Protein AF-A0A0P9Q3L6-F1 (afdb_monomer)

Radius of gyration: 30.22 Å; Cα contacts (8 Å, |Δi|>4): 171; chains: 1; bounding box: 69×35×80 Å

Mean predicted aligned error: 14.34 Å

Nearest PDB structures (foldseek):
  7a0g-assembly1_JJJ  TM=3.717E-01  e=1.095E+00  Serratia marcescens
  6grj-assembly1_B  TM=2.226E-01  e=6.415E-01  Aeromonas hydrophila

Structure (mmCIF, N/CA/C/O backbone):
data_AF-A0A0P9Q3L6-F1
#
_entry.id   AF-A0A0P9Q3L6-F1
#
loop_
_atom_site.group_PDB
_atom_site.id
_atom_site.type_symbol
_atom_site.label_atom_id
_atom_site.label_alt_id
_atom_site.label_comp_id
_atom_site.label_asym_id
_atom_site.label_entity_id
_atom_site.label_seq_id
_atom_site.pdbx_PDB_ins_code
_atom_site.Cartn_x
_atom_site.Cartn_y
_atom_site.Cartn_z
_atom_site.occupancy
_atom_site.B_iso_or_equiv
_atom_site.auth_seq_id
_atom_site.auth_comp_id
_atom_site.auth_asym_id
_atom_site.auth_atom_id
_atom_site.pdbx_PDB_model_num
ATOM 1 N N . LYS A 1 1 ? 42.578 -20.971 -47.983 1.00 48.69 1 LYS A N 1
ATOM 2 C CA . LYS A 1 1 ? 42.426 -20.381 -49.349 1.00 48.69 1 LYS A CA 1
ATOM 3 C C . LYS A 1 1 ? 41.050 -19.735 -49.573 1.00 48.69 1 LYS A C 1
ATOM 5 O O . LYS A 1 1 ? 40.931 -18.960 -50.511 1.00 48.69 1 LYS A O 1
ATOM 10 N N . LEU A 1 2 ? 40.058 -19.985 -48.709 1.00 51.28 2 LEU A N 1
ATOM 11 C CA . LEU A 1 2 ? 38.707 -19.419 -48.808 1.00 51.28 2 LEU A CA 1
ATOM 12 C C . LEU A 1 2 ? 38.586 -18.033 -48.132 1.00 51.28 2 LEU A C 1
ATOM 14 O O . LEU A 1 2 ? 37.832 -17.182 -48.589 1.00 51.28 2 LEU A O 1
ATOM 18 N N . ASP A 1 3 ? 39.435 -17.750 -47.139 1.00 50.00 3 ASP A N 1
ATOM 19 C CA . ASP A 1 3 ? 39.446 -16.486 -46.379 1.00 50.00 3 ASP A CA 1
ATOM 20 C C . ASP A 1 3 ? 39.841 -15.267 -47.224 1.00 50.00 3 ASP A C 1
ATOM 22 O O . ASP A 1 3 ? 39.386 -14.151 -46.988 1.00 50.00 3 ASP A O 1
ATOM 26 N N . LYS A 1 4 ? 40.673 -15.466 -48.253 1.00 54.44 4 LYS A N 1
ATOM 27 C CA . LYS A 1 4 ? 41.104 -14.385 -49.157 1.00 54.44 4 LYS A CA 1
ATOM 28 C C . LYS A 1 4 ? 39.980 -13.922 -50.086 1.00 54.44 4 LYS A C 1
ATOM 30 O O . LYS A 1 4 ? 39.924 -12.749 -50.436 1.00 54.44 4 LYS A O 1
ATOM 35 N N . LEU A 1 5 ? 39.091 -14.840 -50.467 1.00 56.28 5 LEU A N 1
ATOM 36 C CA . LEU A 1 5 ? 37.950 -14.540 -51.331 1.00 56.28 5 LEU A CA 1
ATOM 37 C C . LEU A 1 5 ? 36.849 -13.816 -50.551 1.00 56.28 5 LEU A C 1
ATOM 39 O O . LEU A 1 5 ? 36.274 -12.857 -51.060 1.00 56.28 5 LEU A O 1
ATOM 43 N N . LEU A 1 6 ? 36.629 -14.205 -49.292 1.00 59.78 6 LEU A N 1
ATOM 44 C CA . LEU A 1 6 ? 35.623 -13.580 -48.437 1.00 59.78 6 LEU A CA 1
ATOM 45 C C . LEU A 1 6 ? 36.001 -12.140 -48.045 1.00 59.78 6 LEU A C 1
ATOM 47 O O . LEU A 1 6 ? 35.155 -11.251 -48.075 1.00 59.78 6 LEU A O 1
ATOM 51 N N . ASN A 1 7 ? 37.284 -11.881 -47.768 1.00 55.81 7 ASN A N 1
ATOM 52 C CA . ASN A 1 7 ? 37.767 -10.537 -47.424 1.00 55.81 7 ASN A CA 1
ATOM 53 C C . ASN A 1 7 ? 37.658 -9.534 -48.587 1.00 55.81 7 ASN A C 1
ATOM 55 O O . ASN A 1 7 ? 37.297 -8.381 -48.367 1.00 55.81 7 ASN A O 1
ATOM 59 N N . ASN A 1 8 ? 37.907 -9.966 -49.829 1.00 57.50 8 ASN A N 1
ATOM 60 C CA . ASN A 1 8 ? 37.780 -9.091 -51.001 1.00 57.50 8 ASN A CA 1
ATOM 61 C C . ASN A 1 8 ? 36.318 -8.790 -51.361 1.00 57.50 8 ASN A C 1
ATOM 63 O O . ASN A 1 8 ? 36.013 -7.684 -51.799 1.00 57.50 8 ASN A O 1
ATOM 67 N N . PHE A 1 9 ? 35.408 -9.745 -51.151 1.00 60.31 9 PHE A N 1
ATOM 68 C CA . PHE A 1 9 ? 33.987 -9.551 -51.444 1.00 60.31 9 PHE A CA 1
ATOM 69 C C . PHE A 1 9 ? 33.309 -8.618 -50.425 1.00 60.31 9 PHE A C 1
ATOM 71 O O . 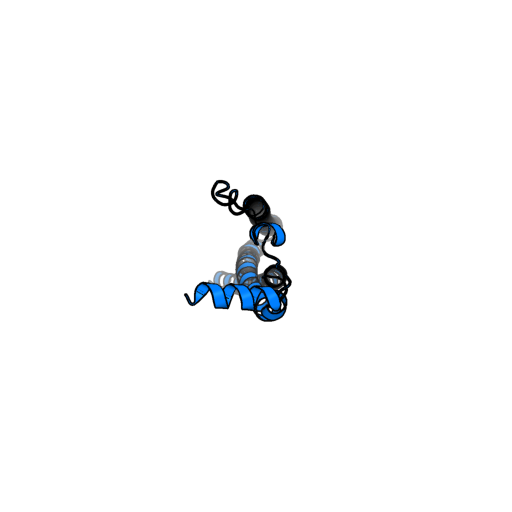PHE A 1 9 ? 32.553 -7.723 -50.798 1.00 60.31 9 PHE A O 1
ATOM 78 N N . LEU A 1 10 ? 33.647 -8.755 -49.138 1.00 57.94 10 LEU A N 1
ATOM 79 C CA . LEU A 1 10 ? 33.117 -7.900 -48.068 1.00 57.94 10 LEU A CA 1
ATOM 80 C C . LEU A 1 10 ? 33.676 -6.463 -48.115 1.00 57.94 10 LEU A C 1
ATOM 82 O O . LEU A 1 10 ? 32.977 -5.515 -47.753 1.00 57.94 10 LEU A O 1
ATOM 86 N N . SER A 1 11 ? 34.898 -6.295 -48.632 1.00 55.62 11 SER A N 1
ATOM 87 C CA . SER A 1 11 ? 35.556 -4.997 -48.840 1.00 55.62 11 SER A CA 1
ATOM 88 C C . SER A 1 11 ? 34.969 -4.164 -49.989 1.00 55.62 11 SER A C 1
ATOM 90 O O . SER A 1 11 ? 35.237 -2.965 -50.043 1.00 55.62 11 SER A O 1
ATOM 92 N N . TYR A 1 12 ? 34.238 -4.768 -50.932 1.00 51.09 12 TYR A N 1
ATOM 93 C CA . TYR A 1 12 ? 33.709 -4.056 -52.104 1.00 51.09 12 TYR A CA 1
ATOM 94 C C . TYR A 1 12 ? 32.252 -3.601 -51.910 1.00 51.09 12 TYR A C 1
ATOM 96 O O . TYR A 1 12 ? 31.852 -2.577 -52.455 1.00 51.09 12 TYR A O 1
ATOM 104 N N . GLY A 1 13 ? 31.467 -4.322 -51.097 1.00 51.53 13 GLY A N 1
ATOM 105 C CA . GLY A 1 13 ? 30.076 -3.961 -50.774 1.00 51.53 13 GLY A CA 1
ATOM 106 C C . GLY A 1 13 ? 29.923 -3.031 -49.566 1.00 51.53 13 GLY A C 1
ATOM 107 O O . GLY A 1 13 ? 28.957 -2.279 -49.474 1.00 51.53 13 GLY A O 1
ATOM 108 N N . SER A 1 14 ? 30.893 -3.043 -48.653 1.00 54.22 14 SER A N 1
ATOM 109 C CA . SER A 1 14 ? 31.005 -2.070 -47.570 1.00 54.22 14 SER A CA 1
ATOM 110 C C . SER A 1 14 ? 32.292 -1.295 -47.806 1.00 54.22 14 SER A C 1
ATOM 112 O O . SER A 1 14 ? 33.341 -1.909 -47.952 1.00 54.22 14 SER A O 1
ATOM 114 N N . GLY A 1 15 ? 32.244 0.034 -47.890 1.00 50.62 15 GLY A N 1
ATOM 115 C CA . GLY A 1 15 ? 33.410 0.890 -48.157 1.00 50.62 15 GLY A CA 1
ATOM 116 C C . GLY A 1 15 ? 34.502 0.872 -47.073 1.00 50.62 15 GLY A C 1
ATOM 117 O O . GLY A 1 15 ? 35.195 1.868 -46.886 1.00 50.62 15 GLY A O 1
ATOM 118 N N . LEU A 1 16 ? 34.663 -0.227 -46.333 1.00 53.41 16 LEU A N 1
ATOM 119 C CA . LEU A 1 16 ? 35.744 -0.455 -45.393 1.00 53.41 16 LEU A CA 1
ATOM 120 C C . LEU A 1 16 ? 36.998 -0.877 -46.152 1.00 53.41 16 LEU A C 1
ATOM 122 O O . LEU A 1 16 ? 37.379 -2.045 -46.227 1.00 53.41 16 LEU A O 1
ATOM 126 N N . ARG A 1 17 ? 37.663 0.136 -46.703 1.00 48.47 17 ARG A N 1
ATOM 127 C CA . ARG A 1 17 ? 39.050 0.034 -47.129 1.00 48.47 17 ARG A CA 1
ATOM 128 C C . ARG A 1 17 ? 39.887 -0.329 -45.901 1.00 48.47 17 ARG A C 1
ATOM 130 O O . ARG A 1 17 ? 39.855 0.360 -44.885 1.00 48.47 17 ARG A O 1
ATOM 137 N N . ASN A 1 18 ? 40.572 -1.459 -46.008 1.00 53.97 18 ASN A N 1
ATOM 138 C CA . ASN A 1 18 ? 41.451 -2.042 -45.008 1.00 53.97 18 ASN A CA 1
ATOM 139 C C . ASN A 1 18 ? 42.623 -1.104 -44.668 1.00 53.97 18 ASN A C 1
ATOM 141 O O . ASN A 1 18 ? 43.707 -1.252 -45.217 1.00 53.97 18 ASN A O 1
ATOM 145 N N . GLU A 1 19 ? 42.394 -0.151 -43.770 1.00 49.31 19 GLU A N 1
ATOM 146 C CA . GLU A 1 19 ? 43.421 0.487 -42.948 1.00 49.31 19 GLU A CA 1
ATOM 147 C C . GLU A 1 19 ? 42.769 1.070 -41.688 1.00 49.31 19 GLU A C 1
ATOM 149 O O . GLU A 1 19 ? 41.974 2.003 -41.746 1.00 49.31 19 GLU A O 1
ATOM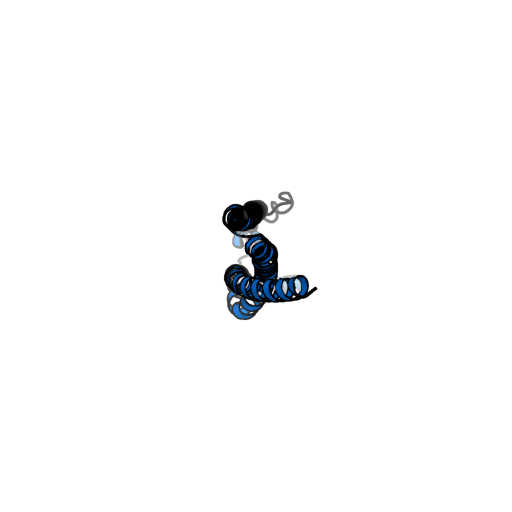 154 N N . GLY A 1 20 ? 43.113 0.508 -40.527 1.00 46.69 20 GLY A N 1
ATOM 155 C CA . GLY A 1 20 ? 42.731 1.058 -39.227 1.00 46.69 20 GLY A CA 1
ATOM 156 C C . GLY A 1 20 ? 41.464 0.449 -38.636 1.00 46.69 20 GLY A C 1
ATOM 157 O O . GLY A 1 20 ? 40.417 1.077 -38.618 1.00 46.69 20 GLY A O 1
ATOM 158 N N . SER A 1 21 ? 41.594 -0.771 -38.103 1.00 48.66 21 SER A N 1
ATOM 159 C CA . SER A 1 21 ? 40.722 -1.419 -37.107 1.00 48.66 21 SER A CA 1
ATOM 160 C C . SER A 1 21 ? 39.262 -0.932 -37.054 1.00 48.66 21 SER A C 1
ATOM 162 O O . SER A 1 21 ? 38.974 0.113 -36.476 1.00 48.66 21 SER A O 1
ATOM 164 N N . ILE A 1 22 ? 38.325 -1.773 -37.495 1.00 52.50 22 ILE A N 1
ATOM 165 C CA . ILE A 1 22 ? 36.857 -1.637 -37.334 1.00 52.50 22 ILE A CA 1
ATOM 166 C C . ILE A 1 22 ? 36.442 -1.150 -35.919 1.00 52.50 22 ILE A C 1
ATOM 168 O O . ILE A 1 22 ? 35.466 -0.422 -35.753 1.00 52.50 22 ILE A O 1
ATOM 172 N N . LYS A 1 23 ? 37.252 -1.464 -34.899 1.00 49.31 23 LYS A N 1
ATOM 173 C CA . LYS A 1 23 ? 37.168 -0.977 -33.510 1.00 49.31 23 LYS A CA 1
ATOM 174 C C . LYS A 1 23 ? 37.155 0.556 -33.355 1.00 49.31 23 LYS A C 1
ATOM 176 O O . LYS A 1 23 ? 36.496 1.062 -32.455 1.00 49.31 23 LYS A O 1
ATOM 181 N N . ARG A 1 24 ? 37.850 1.303 -34.221 1.00 50.56 24 ARG A N 1
ATOM 182 C CA . ARG A 1 24 ? 37.935 2.777 -34.188 1.00 50.56 24 ARG A CA 1
ATOM 183 C C . ARG A 1 24 ? 36.703 3.447 -34.792 1.00 50.56 24 ARG A C 1
ATOM 185 O O . ARG A 1 24 ? 36.249 4.448 -34.255 1.00 50.56 24 ARG A O 1
ATOM 192 N N . MET A 1 25 ? 36.144 2.871 -35.858 1.00 45.75 25 MET A N 1
ATOM 193 C CA . MET A 1 25 ? 34.923 3.377 -36.504 1.00 45.75 25 MET A CA 1
ATOM 194 C C . MET A 1 25 ? 33.672 3.164 -35.647 1.00 45.75 25 MET A C 1
ATOM 196 O O . MET A 1 25 ? 32.763 3.982 -35.686 1.00 45.75 25 MET A O 1
ATOM 200 N N . LEU A 1 26 ? 33.649 2.108 -34.830 1.00 52.94 26 LEU A N 1
ATOM 201 C CA . LEU A 1 26 ? 32.579 1.865 -33.857 1.00 52.94 26 LEU A CA 1
ATOM 202 C C . LEU A 1 26 ? 32.814 2.567 -32.507 1.00 52.94 26 LEU A C 1
ATOM 204 O O . LEU A 1 26 ? 32.018 2.391 -31.593 1.00 52.94 26 LEU A O 1
ATOM 208 N N . GLY A 1 27 ? 33.904 3.332 -32.343 1.00 49.09 27 GLY A N 1
ATOM 209 C CA . GLY A 1 27 ? 34.259 3.970 -31.066 1.00 49.09 27 GLY A CA 1
ATOM 210 C C . GLY A 1 27 ? 34.571 2.986 -29.927 1.00 49.09 27 GLY A C 1
ATOM 211 O O . GLY A 1 27 ? 34.724 3.388 -28.777 1.00 49.09 27 GLY A O 1
ATOM 212 N N . LEU A 1 28 ? 34.692 1.691 -30.226 1.00 50.34 28 LEU A N 1
ATOM 213 C CA . LEU A 1 28 ? 34.871 0.629 -29.244 1.00 50.34 28 LEU A CA 1
ATOM 214 C C . LEU A 1 28 ? 36.355 0.300 -29.092 1.00 50.34 28 LEU A C 1
ATOM 216 O O . LEU A 1 28 ? 36.897 -0.628 -29.698 1.00 50.34 28 LEU A O 1
ATOM 220 N N . SER A 1 29 ? 37.013 1.058 -28.217 1.00 47.38 29 SER A N 1
ATOM 221 C CA . SER A 1 29 ? 38.324 0.700 -27.677 1.00 47.38 29 SER A CA 1
ATOM 222 C C . SER A 1 29 ? 38.205 -0.572 -26.828 1.00 47.38 29 SER A C 1
ATOM 224 O O . SER A 1 29 ? 37.919 -0.526 -25.637 1.00 47.38 29 SER A O 1
ATOM 226 N N . THR A 1 30 ? 38.436 -1.742 -27.427 1.00 53.97 30 THR A N 1
ATOM 227 C CA . THR A 1 30 ? 38.349 -3.050 -26.740 1.00 53.97 30 THR A CA 1
ATOM 228 C C . THR A 1 30 ? 39.460 -3.290 -25.703 1.00 53.97 30 THR A C 1
ATOM 230 O O . THR A 1 30 ? 39.568 -4.396 -25.191 1.00 53.97 30 THR A O 1
ATOM 233 N N . ASN A 1 31 ? 40.306 -2.301 -25.397 1.00 47.81 31 ASN A N 1
ATOM 234 C CA . ASN A 1 31 ? 41.402 -2.459 -24.432 1.00 47.81 31 ASN A CA 1
ATOM 235 C C . ASN A 1 31 ? 41.109 -1.852 -23.051 1.00 47.81 31 ASN A C 1
ATOM 237 O O . ASN A 1 31 ? 41.836 -2.132 -22.109 1.00 47.81 31 ASN A O 1
ATOM 241 N N . SER A 1 32 ? 40.030 -1.075 -22.896 1.00 50.09 32 SER A N 1
ATOM 242 C CA . SER A 1 32 ? 39.695 -0.435 -21.609 1.00 50.09 32 SER A CA 1
ATOM 243 C C . SER A 1 32 ? 38.444 -0.997 -20.923 1.00 50.09 32 SER A C 1
ATOM 245 O O . SER A 1 32 ? 38.098 -0.543 -19.836 1.00 50.09 32 SER A O 1
ATOM 247 N N . TYR A 1 33 ? 37.763 -1.983 -21.514 1.00 45.56 33 TYR A N 1
ATOM 248 C CA . TYR A 1 33 ? 36.567 -2.594 -20.910 1.00 45.56 33 TYR A CA 1
ATOM 249 C C . TYR A 1 33 ? 36.880 -3.776 -19.976 1.00 45.56 33 TYR A C 1
ATOM 251 O O . TYR A 1 33 ? 35.984 -4.269 -19.307 1.00 45.56 33 TYR A O 1
ATOM 259 N N . MET A 1 34 ? 38.142 -4.218 -19.899 1.00 50.34 34 MET A N 1
ATOM 260 C CA . MET A 1 34 ? 38.570 -5.354 -19.060 1.00 50.34 34 MET A CA 1
ATOM 261 C C . MET A 1 34 ? 39.251 -4.929 -17.744 1.00 50.34 34 MET A C 1
ATOM 263 O O . MET A 1 34 ? 39.685 -5.786 -16.982 1.00 50.34 34 MET A O 1
ATOM 267 N N . HIS A 1 35 ? 39.377 -3.624 -17.470 1.00 49.06 35 HIS A N 1
ATOM 268 C CA . HIS A 1 35 ? 39.904 -3.092 -16.196 1.00 49.06 35 HIS A CA 1
ATOM 269 C C . HIS A 1 35 ? 38.932 -2.160 -15.461 1.00 49.06 35 HIS A C 1
ATOM 271 O O . HIS A 1 35 ? 39.136 -1.870 -14.288 1.00 49.06 35 HIS A O 1
ATOM 277 N N . ALA A 1 36 ? 37.847 -1.740 -16.111 1.00 52.78 36 ALA A N 1
ATOM 278 C CA . ALA A 1 36 ? 36.715 -1.114 -15.447 1.00 52.78 36 ALA A CA 1
ATOM 279 C C . ALA A 1 36 ? 35.644 -2.191 -15.239 1.00 52.78 36 ALA A C 1
ATOM 281 O O . ALA A 1 36 ? 34.766 -2.377 -16.076 1.00 52.78 36 ALA A O 1
ATOM 282 N N . GLY A 1 37 ? 35.745 -2.931 -14.132 1.00 48.84 37 GLY A N 1
ATOM 283 C CA . GLY A 1 37 ? 34.738 -3.914 -13.703 1.00 48.84 37 GLY A CA 1
ATOM 284 C C . GLY A 1 37 ? 33.368 -3.309 -13.369 1.00 48.84 37 GLY A C 1
ATOM 285 O O . GLY A 1 37 ? 32.466 -4.028 -12.953 1.00 48.84 37 GLY A O 1
ATOM 286 N N . GLU A 1 38 ? 33.187 -2.006 -13.570 1.00 52.59 38 GLU A N 1
ATOM 287 C CA . GLU A 1 38 ? 31.931 -1.299 -13.386 1.00 52.59 38 GLU A CA 1
ATOM 288 C C . GLU A 1 38 ? 31.694 -0.386 -14.587 1.00 52.59 38 GLU A C 1
ATOM 290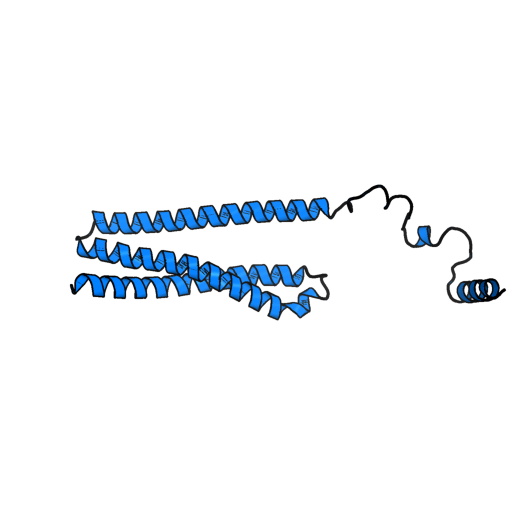 O O . GLU A 1 38 ? 32.519 0.462 -14.924 1.00 52.59 38 GLU A O 1
ATOM 295 N N . ILE A 1 39 ? 30.546 -0.567 -15.242 1.00 53.31 39 ILE A N 1
ATOM 296 C CA . ILE A 1 39 ? 30.050 0.330 -16.285 1.00 53.31 39 ILE A CA 1
ATOM 297 C C . ILE A 1 39 ? 29.918 1.728 -15.651 1.00 53.31 39 ILE A C 1
ATOM 299 O O . ILE A 1 39 ? 29.060 1.886 -14.770 1.00 53.31 39 ILE A O 1
ATOM 303 N N . PRO A 1 40 ? 30.715 2.739 -16.060 1.00 48.38 40 PRO A N 1
ATOM 304 C CA . PRO A 1 40 ? 30.591 4.090 -15.525 1.00 48.38 40 PRO A CA 1
ATOM 305 C C . PRO A 1 40 ? 29.201 4.608 -15.910 1.00 48.38 40 PRO A C 1
ATOM 307 O O . PRO A 1 40 ? 28.893 4.793 -17.087 1.00 48.38 40 PRO A O 1
ATOM 310 N N . GLY A 1 41 ? 28.315 4.712 -14.919 1.00 57.59 41 GLY A N 1
ATOM 311 C CA . GLY A 1 41 ? 26.901 5.056 -15.089 1.00 57.59 41 GLY A CA 1
ATOM 312 C C . GLY A 1 41 ? 25.899 4.040 -14.524 1.00 57.59 41 GLY A C 1
ATOM 313 O O . GLY A 1 41 ? 24.783 4.436 -14.185 1.00 57.59 41 GLY A O 1
ATOM 314 N N . TYR A 1 42 ? 26.260 2.759 -14.354 1.00 53.41 42 TYR A N 1
ATOM 315 C CA . TYR A 1 42 ? 25.386 1.792 -13.664 1.00 53.41 42 TYR A CA 1
ATOM 316 C C . TYR A 1 42 ? 25.446 1.985 -12.143 1.00 53.41 42 TYR A C 1
ATOM 318 O O . TYR A 1 42 ? 24.405 2.015 -11.488 1.00 53.41 42 TYR A O 1
ATOM 326 N N . ALA A 1 43 ? 26.639 2.238 -11.594 1.00 61.25 43 ALA A N 1
ATOM 327 C CA . ALA A 1 43 ? 26.822 2.575 -10.180 1.00 61.25 43 ALA A CA 1
ATOM 328 C C . ALA A 1 43 ? 26.069 3.865 -9.782 1.00 61.25 43 ALA A C 1
ATOM 330 O O . ALA A 1 43 ? 25.387 3.903 -8.754 1.00 61.25 43 ALA A O 1
ATOM 331 N N . ASP A 1 44 ? 26.091 4.896 -10.633 1.00 65.75 44 ASP A N 1
ATOM 332 C CA . ASP A 1 44 ? 25.345 6.143 -10.410 1.00 65.75 44 ASP A CA 1
ATOM 333 C C . ASP A 1 44 ? 23.822 5.943 -10.465 1.00 65.75 44 ASP A C 1
ATOM 335 O O . ASP A 1 44 ? 23.082 6.499 -9.652 1.00 65.75 44 ASP A O 1
ATOM 339 N N . LYS A 1 45 ? 23.322 5.093 -11.373 1.00 69.88 45 LYS A N 1
ATOM 340 C CA . LYS A 1 45 ? 21.883 4.784 -11.445 1.00 69.88 45 LYS A CA 1
ATOM 341 C C . LYS A 1 45 ? 21.404 3.940 -10.273 1.00 69.88 45 LYS A C 1
ATOM 343 O O . LYS A 1 45 ? 20.360 4.246 -9.697 1.00 69.88 45 LYS A O 1
ATOM 348 N N . VAL A 1 46 ? 22.163 2.921 -9.884 1.00 75.69 46 VAL A N 1
ATOM 349 C CA . VAL A 1 46 ? 21.819 2.070 -8.737 1.00 75.69 46 VAL A CA 1
ATOM 350 C C . VAL A 1 46 ? 21.860 2.873 -7.438 1.00 75.69 46 VAL A C 1
ATOM 352 O O . VAL A 1 46 ? 20.940 2.763 -6.627 1.00 75.69 46 VAL A O 1
ATOM 355 N N . SER A 1 47 ? 22.859 3.741 -7.254 1.00 79.75 47 SER A N 1
ATOM 356 C CA . SER A 1 47 ? 22.928 4.613 -6.076 1.00 79.75 47 SER A CA 1
ATOM 357 C C . SER A 1 47 ? 21.779 5.630 -6.032 1.00 79.75 47 SER A C 1
ATOM 359 O O . SER A 1 47 ? 21.196 5.848 -4.965 1.00 79.75 47 SER A O 1
ATOM 361 N N . GLY A 1 48 ? 21.375 6.185 -7.181 1.00 82.12 48 GLY A N 1
ATOM 362 C CA . GLY A 1 48 ? 20.200 7.049 -7.303 1.00 82.12 48 GLY A CA 1
ATOM 363 C C . GLY A 1 48 ? 18.898 6.348 -6.903 1.00 82.12 48 GLY A C 1
ATOM 364 O O . GLY A 1 48 ? 18.145 6.867 -6.074 1.00 82.12 48 GLY A O 1
ATOM 365 N N . VAL A 1 49 ? 18.660 5.136 -7.417 1.00 83.50 49 VAL A N 1
ATOM 366 C CA . VAL A 1 49 ? 17.483 4.318 -7.067 1.00 83.50 49 VAL A CA 1
ATOM 367 C C . VAL A 1 49 ? 17.505 3.923 -5.591 1.00 83.50 49 VAL A C 1
ATOM 369 O O . VAL A 1 49 ? 16.487 4.041 -4.912 1.00 83.50 49 VAL A O 1
ATOM 372 N N . ALA A 1 50 ? 18.662 3.530 -5.055 1.00 86.06 50 ALA A N 1
ATOM 373 C CA . ALA A 1 50 ? 18.807 3.195 -3.641 1.00 86.06 50 ALA A CA 1
ATOM 374 C C . ALA A 1 50 ? 18.493 4.397 -2.734 1.00 86.06 50 ALA A C 1
ATOM 376 O O . ALA A 1 50 ? 17.823 4.256 -1.707 1.00 86.06 50 ALA A O 1
ATOM 377 N N . LYS A 1 51 ? 18.926 5.601 -3.125 1.00 88.75 51 LYS A N 1
ATOM 378 C CA . LYS A 1 51 ? 18.626 6.836 -2.394 1.00 88.75 51 LYS A CA 1
ATOM 379 C C . LYS A 1 51 ? 17.136 7.167 -2.452 1.00 88.75 51 LYS A C 1
ATOM 381 O O . LYS A 1 51 ? 16.554 7.459 -1.409 1.00 88.75 51 LYS A O 1
ATOM 386 N N . ALA A 1 52 ? 16.512 7.068 -3.626 1.00 87.12 52 ALA A N 1
ATOM 387 C CA . ALA A 1 52 ? 15.072 7.267 -3.787 1.00 87.12 52 ALA A CA 1
ATOM 388 C C . ALA A 1 52 ? 14.265 6.265 -2.943 1.00 87.12 52 ALA A C 1
ATOM 390 O O . ALA A 1 52 ? 13.399 6.667 -2.169 1.00 87.12 52 ALA A O 1
ATOM 391 N N . ALA A 1 53 ? 14.616 4.978 -2.994 1.00 87.69 53 ALA A N 1
ATOM 392 C CA . ALA A 1 53 ? 13.986 3.933 -2.192 1.00 87.69 53 ALA A CA 1
ATOM 393 C C . ALA A 1 53 ? 14.122 4.199 -0.684 1.00 87.69 53 ALA A C 1
ATOM 395 O O . ALA A 1 53 ? 13.167 4.011 0.070 1.00 87.69 53 ALA A O 1
ATOM 396 N N . LYS A 1 54 ? 15.281 4.695 -0.232 1.00 92.12 54 LYS A N 1
ATOM 397 C CA . LYS A 1 54 ? 15.492 5.075 1.172 1.00 92.12 54 LYS A CA 1
ATOM 398 C C . LYS A 1 54 ? 14.566 6.215 1.601 1.00 92.12 54 LYS A C 1
ATOM 400 O O . LYS A 1 54 ? 14.015 6.154 2.699 1.00 92.12 54 LYS A O 1
ATOM 405 N N . TRP A 1 55 ? 14.372 7.224 0.751 1.00 92.75 55 TRP A N 1
ATOM 406 C CA . TRP A 1 55 ? 13.440 8.323 1.017 1.00 92.75 55 TRP A CA 1
ATOM 407 C C . TRP A 1 55 ? 11.985 7.861 1.030 1.00 92.75 55 TRP A C 1
ATOM 409 O O . TRP A 1 55 ? 11.272 8.198 1.969 1.00 92.75 55 TRP A O 1
ATOM 419 N N . ILE A 1 56 ? 11.571 7.034 0.068 1.00 90.12 56 ILE A N 1
ATOM 420 C CA . ILE A 1 56 ? 10.215 6.464 0.018 1.00 90.12 56 ILE A CA 1
ATOM 421 C C . ILE A 1 56 ? 9.941 5.624 1.266 1.00 90.12 56 ILE A C 1
ATOM 423 O O . ILE A 1 56 ? 8.924 5.819 1.924 1.00 90.12 56 ILE A O 1
ATOM 427 N N . LYS A 1 57 ? 10.874 4.745 1.656 1.00 90.12 57 LYS A N 1
ATOM 428 C CA . LYS A 1 57 ? 10.742 3.925 2.870 1.00 90.12 57 LYS A CA 1
ATOM 429 C C . LYS A 1 57 ? 10.585 4.790 4.119 1.00 90.12 57 LYS A C 1
ATOM 431 O O . LYS A 1 57 ? 9.774 4.485 4.990 1.00 90.12 57 LYS A O 1
ATOM 436 N N . ARG A 1 58 ? 11.353 5.878 4.204 1.00 94.25 58 ARG A N 1
ATOM 437 C CA . ARG A 1 58 ? 11.258 6.829 5.314 1.00 94.25 58 ARG A CA 1
ATOM 438 C C . ARG A 1 58 ? 9.924 7.574 5.302 1.00 94.25 58 ARG A C 1
ATOM 440 O O . ARG A 1 58 ? 9.318 7.710 6.355 1.00 94.25 58 ARG A O 1
ATOM 447 N N . GLY A 1 59 ? 9.462 8.002 4.129 1.00 91.62 59 GLY A N 1
ATOM 448 C CA . GLY A 1 59 ? 8.165 8.651 3.947 1.00 91.62 59 GLY A CA 1
ATOM 449 C C . GLY A 1 59 ? 7.002 7.745 4.348 1.00 91.62 59 GLY A C 1
ATOM 450 O O . GLY A 1 59 ? 6.146 8.175 5.109 1.00 91.62 59 GLY A O 1
ATOM 451 N N . ALA A 1 60 ? 7.021 6.475 3.935 1.00 88.75 60 ALA A N 1
ATOM 452 C CA . ALA A 1 60 ? 6.006 5.491 4.310 1.00 88.75 60 ALA A CA 1
ATOM 453 C C . ALA A 1 60 ? 5.948 5.257 5.827 1.00 88.75 60 ALA A C 1
ATOM 455 O O . ALA A 1 60 ? 4.861 5.234 6.399 1.00 88.75 60 ALA A O 1
ATOM 456 N N . TYR A 1 61 ? 7.106 5.133 6.487 1.00 91.56 61 TYR A N 1
ATOM 457 C CA . TYR A 1 61 ? 7.181 4.985 7.945 1.00 91.56 61 TYR A CA 1
ATOM 458 C C . TYR A 1 61 ? 6.669 6.226 8.690 1.00 91.56 61 TYR A C 1
ATOM 460 O O . TYR A 1 61 ? 5.952 6.110 9.677 1.00 91.56 61 TYR A O 1
ATOM 468 N N . ILE A 1 62 ? 7.019 7.425 8.215 1.00 95.38 62 ILE A N 1
ATOM 469 C CA . ILE A 1 62 ? 6.539 8.678 8.814 1.00 95.38 62 ILE A CA 1
ATOM 470 C C . ILE A 1 62 ? 5.029 8.825 8.607 1.00 95.38 62 ILE A C 1
ATOM 472 O O . ILE A 1 62 ? 4.331 9.185 9.549 1.00 95.38 62 ILE A O 1
ATOM 476 N N . GLY A 1 63 ? 4.527 8.521 7.408 1.00 92.12 63 GLY A N 1
ATOM 477 C CA . GLY A 1 63 ? 3.099 8.581 7.098 1.00 92.12 63 GLY A CA 1
ATOM 478 C C . GLY A 1 63 ? 2.284 7.643 7.982 1.00 92.12 63 GLY A C 1
ATOM 479 O O . GLY A 1 63 ? 1.358 8.090 8.646 1.00 92.12 63 GLY A O 1
ATOM 480 N N . THR A 1 64 ? 2.697 6.377 8.096 1.00 90.50 64 THR A N 1
ATOM 481 C CA . THR A 1 64 ? 2.029 5.420 8.998 1.00 90.50 64 THR A CA 1
ATOM 482 C C . THR A 1 64 ? 2.109 5.840 10.461 1.00 90.50 64 THR A C 1
ATOM 484 O O . THR A 1 64 ? 1.110 5.751 11.167 1.00 90.50 64 THR A O 1
ATOM 487 N N . ALA A 1 65 ? 3.254 6.341 10.934 1.00 94.06 65 ALA A N 1
ATOM 488 C CA . ALA A 1 65 ? 3.366 6.837 12.306 1.00 94.06 65 ALA A CA 1
ATOM 489 C C . ALA A 1 65 ? 2.429 8.028 12.571 1.00 94.06 65 ALA A C 1
ATOM 491 O O . ALA A 1 65 ? 1.818 8.100 13.637 1.00 94.06 65 ALA A O 1
ATOM 492 N N . LEU A 1 66 ? 2.298 8.942 11.604 1.00 94.88 66 LEU A N 1
ATOM 493 C CA . LEU A 1 66 ? 1.382 10.075 11.692 1.00 94.88 66 LEU A CA 1
ATOM 494 C C . LEU A 1 66 ? -0.077 9.613 11.721 1.00 94.88 66 LEU A C 1
ATOM 496 O O . LEU A 1 66 ? -0.839 10.112 12.540 1.00 94.88 66 LEU A O 1
ATOM 500 N N . GLU A 1 67 ? -0.444 8.644 10.886 1.00 90.81 67 GLU A N 1
ATOM 501 C CA . GLU A 1 67 ? -1.813 8.126 10.785 1.00 90.81 67 GLU A CA 1
ATOM 502 C C . GLU A 1 67 ? -2.231 7.321 12.027 1.00 90.81 67 GLU A C 1
ATOM 504 O O . GLU A 1 67 ? -3.321 7.500 12.574 1.00 90.81 67 GLU A O 1
ATOM 509 N N . VAL A 1 68 ? -1.325 6.498 12.565 1.00 93.19 68 VAL A N 1
ATOM 510 C CA . VAL A 1 68 ? -1.521 5.837 13.867 1.00 93.19 68 VAL A CA 1
ATOM 511 C C . VAL A 1 68 ? -1.642 6.884 14.976 1.00 93.19 68 VAL A C 1
ATOM 513 O O . VAL A 1 68 ? -2.514 6.781 15.840 1.00 93.19 68 VAL A O 1
ATOM 516 N N . GLY A 1 69 ? -0.788 7.910 14.947 1.00 95.00 69 GLY A N 1
ATOM 517 C CA . GLY A 1 69 ? -0.809 9.007 15.908 1.00 95.00 69 GLY A CA 1
ATOM 518 C C . GLY A 1 69 ? -2.121 9.793 15.883 1.00 95.00 69 GLY A C 1
ATOM 519 O O . GLY A 1 69 ? -2.697 10.038 16.942 1.00 95.00 69 GLY A O 1
ATOM 520 N N . SER A 1 70 ? -2.627 10.150 14.699 1.00 94.81 70 SER A N 1
ATOM 521 C CA . SER A 1 70 ? -3.895 10.870 14.542 1.00 94.81 70 SER A CA 1
ATOM 522 C C . SER A 1 70 ? -5.081 10.038 15.013 1.00 94.81 70 SER A C 1
ATOM 524 O O . SER A 1 70 ? -5.931 10.557 15.732 1.00 94.81 70 SER A O 1
ATOM 526 N N . THR A 1 71 ? -5.095 8.745 14.685 1.00 92.44 71 THR A N 1
ATOM 527 C CA . THR A 1 71 ? -6.122 7.799 15.145 1.00 92.44 71 THR A CA 1
ATOM 528 C C . THR A 1 71 ? -6.106 7.684 16.669 1.00 92.44 71 THR A C 1
ATOM 530 O O . THR A 1 71 ? -7.137 7.807 17.319 1.00 92.44 71 THR A O 1
ATOM 533 N N . GLY A 1 72 ? -4.924 7.532 17.276 1.00 92.88 72 GLY A N 1
ATOM 534 C CA . GLY A 1 72 ? -4.789 7.485 18.733 1.00 92.88 72 GLY A CA 1
ATOM 535 C C . GLY A 1 72 ? -5.276 8.766 19.417 1.00 92.88 72 GLY A C 1
ATOM 536 O O . GLY A 1 72 ? -5.910 8.705 20.472 1.00 92.88 72 GLY A O 1
ATOM 537 N N . LEU A 1 73 ? -5.031 9.924 18.800 1.00 93.88 73 LEU A N 1
ATOM 538 C CA . LEU A 1 73 ? -5.514 11.210 19.296 1.00 93.88 73 LEU A CA 1
ATOM 539 C C . LEU A 1 73 ? -7.038 11.341 19.181 1.00 93.88 73 LEU A C 1
ATOM 541 O O . LEU A 1 73 ? -7.667 11.903 20.079 1.00 93.88 73 LEU A O 1
ATOM 545 N N . ALA A 1 74 ? -7.627 10.818 18.106 1.00 92.50 74 ALA A N 1
ATOM 546 C CA . ALA A 1 74 ? -9.067 10.813 17.889 1.00 92.50 74 ALA A CA 1
ATOM 547 C C . ALA A 1 74 ? -9.787 9.931 18.927 1.00 92.50 74 ALA A C 1
ATOM 549 O O . ALA A 1 74 ? -10.674 10.430 19.628 1.00 92.50 74 ALA A O 1
ATOM 550 N N . ILE A 1 75 ? -9.272 8.720 19.180 1.00 91.69 75 ILE A N 1
ATOM 551 C CA . ILE A 1 75 ? -9.759 7.831 20.246 1.00 91.69 75 ILE A CA 1
ATOM 552 C C . ILE A 1 75 ? -9.641 8.529 21.605 1.00 91.69 75 ILE A C 1
ATOM 554 O O . ILE A 1 75 ? -10.600 8.582 22.375 1.00 91.69 75 ILE A O 1
ATOM 558 N N . HIS A 1 76 ? -8.477 9.112 21.911 1.00 94.00 76 HIS A N 1
ATOM 559 C CA . HIS A 1 76 ? -8.251 9.804 23.181 1.00 94.00 76 HIS A CA 1
ATOM 560 C C . HIS A 1 76 ? -9.223 10.977 23.376 1.00 94.00 76 HIS A C 1
ATOM 562 O O . HIS A 1 76 ? -9.777 11.175 24.461 1.00 94.00 76 HIS A O 1
ATOM 568 N N . LYS A 1 77 ? -9.473 11.754 22.321 1.00 92.50 77 LYS A N 1
ATOM 569 C CA . LYS A 1 77 ? -10.433 12.857 22.349 1.00 92.50 77 LYS A CA 1
ATOM 570 C C . LYS A 1 77 ? -11.865 12.352 22.553 1.00 92.50 77 LYS A C 1
ATOM 572 O O . LYS A 1 77 ? -12.590 12.926 23.362 1.00 92.50 77 LYS A O 1
ATOM 577 N N . ALA A 1 78 ? -12.261 11.265 21.894 1.00 91.00 78 ALA A N 1
ATOM 578 C CA . ALA A 1 78 ? -13.569 10.644 22.092 1.00 91.00 78 ALA A CA 1
ATOM 579 C C . ALA A 1 78 ? -13.747 10.103 23.523 1.00 91.00 78 ALA A C 1
ATOM 581 O O . ALA A 1 78 ? -14.826 10.230 24.097 1.00 91.00 78 ALA A O 1
ATOM 582 N N . CYS A 1 79 ? -12.685 9.567 24.128 1.00 90.12 79 CYS A N 1
ATOM 583 C CA . CYS A 1 79 ? -12.711 9.044 25.494 1.00 90.12 79 CYS A CA 1
ATOM 584 C C . CYS A 1 79 ? -12.675 10.117 26.587 1.00 90.12 79 CYS A C 1
ATOM 586 O O . CYS A 1 79 ? -13.193 9.889 27.673 1.00 90.12 79 CYS A O 1
ATOM 588 N N . THR A 1 80 ? -12.081 11.280 26.318 1.00 92.19 80 THR A N 1
ATOM 589 C CA . THR A 1 80 ? -12.031 12.391 27.286 1.00 92.19 80 THR A CA 1
ATOM 590 C C . THR A 1 80 ? -13.250 13.308 27.208 1.00 92.19 80 THR A C 1
ATOM 592 O O . THR A 1 80 ? -13.648 13.869 28.224 1.00 92.19 80 THR A O 1
ATOM 595 N N . LEU A 1 81 ? -13.855 13.463 26.024 1.00 90.31 81 LEU A N 1
ATOM 596 C CA . LEU A 1 81 ? -15.034 14.315 25.817 1.00 90.31 81 LEU A CA 1
ATOM 597 C C . LEU A 1 81 ? -16.365 13.544 25.843 1.00 90.31 81 LEU A C 1
ATOM 599 O O . LEU A 1 81 ? -17.417 14.156 26.023 1.00 90.31 81 LEU A O 1
ATOM 603 N N . GLY A 1 82 ? -16.346 12.229 25.616 1.00 80.69 82 GLY A N 1
ATOM 604 C CA . GLY A 1 82 ? -17.537 11.388 25.483 1.00 80.69 82 GLY A CA 1
ATOM 605 C C . GLY A 1 82 ? -17.846 10.525 26.711 1.00 80.69 82 GLY A C 1
ATOM 606 O O . GLY A 1 82 ? -17.031 10.353 27.610 1.00 80.69 82 GLY A O 1
ATOM 607 N N . ARG A 1 83 ? -19.050 9.934 26.729 1.00 83.31 83 ARG A N 1
ATOM 608 C CA . ARG A 1 83 ? -19.417 8.836 27.650 1.00 83.31 83 ARG A CA 1
ATOM 609 C C . ARG A 1 83 ? -18.675 7.548 27.276 1.00 83.31 83 ARG A C 1
ATOM 611 O O . ARG A 1 83 ? -18.265 7.395 26.127 1.00 83.31 83 ARG A O 1
ATOM 618 N N . GLU A 1 84 ? -18.580 6.597 28.209 1.00 83.56 84 GLU A N 1
ATOM 619 C CA . GLU A 1 84 ? -17.870 5.317 28.010 1.00 83.56 84 GLU A CA 1
ATOM 620 C C . GLU A 1 84 ? -18.264 4.586 26.715 1.00 83.56 84 GLU A C 1
ATOM 622 O O . GLU A 1 84 ? -17.400 4.072 26.010 1.00 83.56 84 GLU A O 1
ATOM 627 N N . GLU A 1 85 ? -19.542 4.623 26.330 1.00 84.50 85 GLU A N 1
ATOM 628 C CA . GLU A 1 85 ? -20.012 4.012 25.078 1.00 84.50 85 GLU A CA 1
ATOM 629 C C . GLU A 1 85 ? -19.423 4.673 23.819 1.00 84.50 85 GLU A C 1
ATOM 631 O O . GLU A 1 85 ? -19.057 3.993 22.864 1.00 84.50 85 GLU A O 1
ATOM 636 N N . GLN A 1 86 ? -19.253 5.998 23.821 1.00 85.69 86 GLN A N 1
ATOM 637 C CA . GLN A 1 86 ? -18.638 6.730 22.704 1.00 85.69 86 GLN A CA 1
ATOM 638 C C . GLN A 1 86 ? -17.138 6.421 22.606 1.00 85.69 86 GLN A C 1
ATOM 640 O O . GLN A 1 86 ? -16.620 6.218 21.511 1.00 85.69 86 GLN A O 1
ATOM 645 N N . CYS A 1 87 ? -16.459 6.314 23.753 1.00 88.31 87 CYS A N 1
ATOM 646 C CA . CYS A 1 87 ? -15.061 5.885 23.833 1.00 88.31 87 CYS A CA 1
ATOM 647 C C . CYS A 1 87 ? -14.875 4.470 23.269 1.00 88.31 87 CYS A C 1
ATOM 649 O O . CYS A 1 87 ? -13.990 4.217 22.448 1.00 88.31 87 CYS A O 1
ATOM 651 N N . ARG A 1 88 ? -15.747 3.544 23.687 1.00 87.50 88 ARG A N 1
ATOM 652 C CA . ARG A 1 88 ? -15.716 2.154 23.239 1.00 87.50 88 ARG A CA 1
ATOM 653 C C . ARG A 1 88 ? -16.001 2.061 21.741 1.00 87.50 88 ARG A C 1
ATOM 655 O O . ARG A 1 88 ? -15.248 1.386 21.044 1.00 87.50 88 ARG A O 1
ATOM 662 N N . LYS A 1 89 ? -16.994 2.794 21.224 1.00 88.81 89 LYS A N 1
ATOM 663 C CA . LYS A 1 89 ? -17.277 2.858 19.782 1.00 88.81 89 LYS A CA 1
ATOM 664 C C . LYS A 1 89 ? -16.077 3.383 18.993 1.00 88.81 89 LYS A C 1
ATOM 666 O O . LYS A 1 89 ? -15.644 2.711 18.061 1.00 88.81 89 LYS A O 1
ATOM 671 N N . ALA A 1 90 ? -15.517 4.529 19.386 1.00 90.50 90 ALA A N 1
ATOM 672 C CA . ALA A 1 90 ? -14.380 5.143 18.699 1.00 90.50 90 ALA A CA 1
ATOM 673 C C . ALA A 1 90 ? -13.185 4.185 18.613 1.00 90.50 90 ALA A C 1
ATOM 675 O O . ALA A 1 90 ? -12.626 3.991 17.542 1.00 90.50 90 ALA A O 1
ATOM 676 N N . LYS A 1 91 ? -12.869 3.474 19.701 1.00 88.81 91 LYS A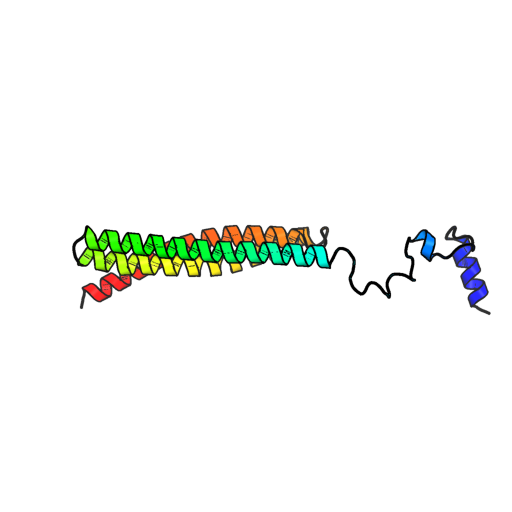 N 1
ATOM 677 C CA . LYS A 1 91 ? -11.767 2.503 19.728 1.00 88.81 91 LYS A CA 1
ATOM 678 C C . LYS A 1 91 ? -11.902 1.391 18.679 1.00 88.81 91 LYS A C 1
ATOM 680 O O . LYS A 1 91 ? -10.906 1.025 18.058 1.00 88.81 91 LYS A O 1
ATOM 685 N N . TYR A 1 92 ? -13.102 0.836 18.498 1.00 89.69 92 TYR A N 1
ATOM 686 C CA . TYR A 1 92 ? -13.327 -0.241 17.526 1.00 89.69 92 TYR A CA 1
ATOM 687 C C . TYR A 1 92 ? -13.473 0.274 16.102 1.00 89.69 92 TYR A C 1
ATOM 689 O O . TYR A 1 92 ? -12.952 -0.350 15.181 1.00 89.69 92 TYR A O 1
ATOM 697 N N . VAL A 1 93 ? -14.155 1.404 15.930 1.00 92.00 93 VAL A N 1
ATOM 698 C CA . VAL A 1 93 ? -14.366 2.016 14.621 1.00 92.00 93 VAL A CA 1
ATOM 699 C C . VAL A 1 93 ? -13.060 2.570 14.074 1.00 92.00 93 VAL A C 1
ATOM 701 O O . VAL A 1 93 ? -12.598 2.086 13.052 1.00 92.00 93 VAL A O 1
ATOM 704 N N . GLU A 1 94 ? -12.407 3.493 1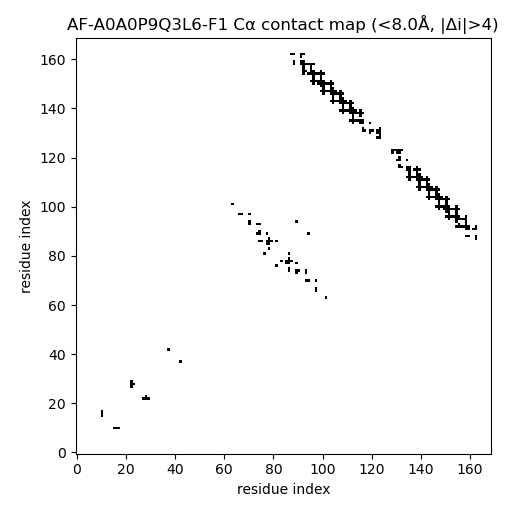4.778 1.00 91.00 94 GLU A N 1
ATOM 705 C CA . GLU A 1 94 ? -11.169 4.129 14.312 1.00 91.00 94 GLU A CA 1
ATOM 706 C C . GLU A 1 94 ? -10.012 3.127 14.235 1.00 91.00 94 GLU A C 1
ATOM 708 O O . GLU A 1 94 ? -9.214 3.171 13.302 1.00 91.00 94 GLU A O 1
ATOM 713 N N . GLY A 1 95 ? -9.952 2.161 15.159 1.00 88.25 95 GLY A N 1
ATOM 714 C CA . GLY A 1 95 ? -8.994 1.058 15.075 1.00 88.25 95 GLY A CA 1
ATOM 715 C C . GLY A 1 95 ? -9.233 0.158 13.857 1.00 88.25 95 GLY A C 1
ATOM 716 O O . GLY A 1 95 ? -8.280 -0.253 13.194 1.00 88.25 95 GLY A O 1
ATOM 717 N N . GLY A 1 96 ? -10.499 -0.126 13.538 1.00 88.31 96 GLY A N 1
ATOM 718 C CA . GLY A 1 96 ? -10.894 -0.876 12.348 1.00 88.31 96 GLY A CA 1
ATOM 719 C C . GLY A 1 96 ? -10.581 -0.121 11.059 1.00 88.31 96 GLY A C 1
ATOM 720 O O . GLY A 1 96 ? -9.980 -0.699 10.155 1.00 88.31 96 GLY A O 1
ATOM 721 N N . SER A 1 97 ? -10.926 1.167 10.998 1.00 92.38 97 SER A N 1
ATOM 722 C CA . SER A 1 97 ? -10.643 2.066 9.876 1.00 92.38 97 SER A CA 1
ATOM 723 C C . SER A 1 97 ? -9.150 2.181 9.602 1.00 92.38 97 SER A C 1
ATOM 725 O O . SER A 1 97 ? -8.749 2.002 8.461 1.00 92.38 97 SER A O 1
ATOM 727 N N . LEU A 1 98 ? -8.320 2.378 10.634 1.00 92.25 98 LEU A N 1
ATOM 728 C CA . LEU A 1 98 ? -6.861 2.464 10.506 1.00 92.25 98 LEU A CA 1
ATOM 729 C C . LEU A 1 98 ? -6.249 1.174 9.947 1.00 92.25 98 LEU A C 1
ATOM 731 O O . LEU A 1 98 ? -5.402 1.200 9.057 1.00 92.25 98 LEU A O 1
ATOM 735 N N . LEU A 1 99 ? -6.652 0.014 10.474 1.00 92.19 99 LEU A N 1
ATOM 736 C CA . LEU A 1 99 ? -6.166 -1.259 9.940 1.00 92.19 99 LEU A CA 1
ATOM 737 C C . LEU A 1 99 ? -6.647 -1.446 8.499 1.00 92.19 99 LEU A C 1
ATOM 739 O O . LEU A 1 99 ? -5.868 -1.821 7.624 1.00 92.19 99 LEU A O 1
ATOM 743 N N . GLY A 1 100 ? -7.916 -1.137 8.247 1.00 90.44 100 GLY A N 1
ATOM 744 C CA . GLY A 1 100 ? -8.510 -1.153 6.922 1.00 90.44 100 GLY A CA 1
ATOM 745 C C . GLY A 1 100 ? -7.751 -0.278 5.927 1.00 90.44 100 GLY A C 1
ATOM 746 O O . GLY A 1 100 ? -7.415 -0.767 4.850 1.00 90.44 100 GLY A O 1
ATOM 747 N N . SER A 1 101 ? -7.423 0.963 6.291 1.00 91.44 101 SER A N 1
ATOM 748 C CA . SER A 1 101 ? -6.727 1.923 5.432 1.00 91.44 101 SER A CA 1
ATOM 749 C C . SER A 1 101 ? -5.312 1.456 5.106 1.00 91.44 101 SER A C 1
ATOM 751 O O . SER A 1 101 ? -4.935 1.407 3.937 1.00 91.44 101 SER A O 1
ATOM 753 N N . VAL A 1 102 ? -4.546 0.998 6.102 1.00 92.00 102 VAL A N 1
ATOM 754 C CA . VAL A 1 102 ? -3.159 0.544 5.906 1.00 92.00 102 VAL A CA 1
ATOM 755 C C . VAL A 1 102 ? -3.099 -0.720 5.045 1.00 92.00 102 VAL A C 1
ATOM 757 O O . VAL A 1 102 ? -2.326 -0.789 4.083 1.00 92.00 102 VAL A O 1
ATOM 760 N N . PHE A 1 103 ? -3.922 -1.729 5.352 1.00 92.38 103 PHE A N 1
ATOM 761 C CA . PHE A 1 103 ? -3.963 -2.963 4.562 1.00 92.38 103 PHE A CA 1
ATOM 762 C C . PHE A 1 103 ? -4.551 -2.725 3.169 1.00 92.38 103 PHE A C 1
ATOM 764 O O . PHE A 1 103 ? -4.034 -3.253 2.181 1.00 92.38 103 PHE A O 1
ATOM 771 N N . GLY A 1 104 ? -5.601 -1.908 3.083 1.00 90.69 104 GLY A N 1
ATOM 772 C CA . GLY A 1 104 ? -6.240 -1.511 1.837 1.00 90.69 104 GLY A CA 1
ATOM 773 C C . GLY A 1 104 ? -5.285 -0.757 0.920 1.00 90.69 104 GLY A C 1
ATOM 774 O O . GLY A 1 104 ? -5.203 -1.078 -0.264 1.00 90.69 104 GLY A O 1
ATOM 775 N N . ALA A 1 105 ? -4.488 0.164 1.462 1.00 90.31 105 ALA A N 1
ATOM 776 C CA . ALA A 1 105 ? -3.495 0.907 0.700 1.00 90.31 105 ALA A CA 1
ATOM 777 C C . ALA A 1 105 ? -2.358 0.009 0.199 1.00 90.31 105 ALA A C 1
ATOM 779 O O . ALA A 1 105 ? -1.936 0.122 -0.952 1.00 90.31 105 ALA A O 1
ATOM 780 N N . GLY A 1 106 ? -1.891 -0.935 1.022 1.00 90.75 106 GLY A N 1
ATOM 781 C CA . GLY A 1 106 ? -0.882 -1.911 0.605 1.00 90.75 106 GLY A CA 1
ATOM 782 C C . GLY A 1 106 ? -1.376 -2.828 -0.518 1.00 90.75 106 GLY A C 1
ATOM 783 O O . GLY A 1 106 ? -0.722 -2.963 -1.555 1.00 90.75 106 GLY A O 1
ATOM 784 N N . ALA A 1 107 ? -2.553 -3.432 -0.337 1.00 92.56 107 ALA A N 1
ATOM 785 C CA . ALA A 1 107 ? -3.148 -4.332 -1.321 1.00 92.56 107 ALA A CA 1
ATOM 786 C C . ALA A 1 107 ? -3.547 -3.594 -2.607 1.00 92.56 107 ALA A C 1
ATOM 788 O O . ALA A 1 107 ? -3.226 -4.043 -3.707 1.00 92.56 107 ALA A O 1
ATOM 789 N N . GLY A 1 108 ? -4.197 -2.437 -2.477 1.00 89.94 108 GLY A N 1
ATOM 790 C CA . GLY A 1 108 ? -4.592 -1.596 -3.600 1.00 89.94 108 GLY A CA 1
ATOM 791 C C . GLY A 1 108 ? -3.394 -1.054 -4.370 1.00 89.94 108 GLY A C 1
ATOM 792 O O . GLY A 1 108 ? -3.420 -1.037 -5.598 1.00 89.94 108 GLY A O 1
ATOM 793 N N . GLY A 1 109 ? -2.308 -0.691 -3.684 1.00 90.00 109 GLY A N 1
ATOM 794 C CA . GLY A 1 109 ? -1.079 -0.239 -4.332 1.00 90.00 109 GLY A CA 1
ATOM 795 C C . GLY A 1 109 ? -0.377 -1.354 -5.099 1.00 90.00 109 GLY A C 1
ATOM 796 O O . GLY A 1 109 ? 0.087 -1.140 -6.218 1.00 90.00 109 GLY A O 1
ATOM 797 N N . TYR A 1 110 ? -0.362 -2.571 -4.554 1.00 90.44 110 TYR A N 1
ATOM 798 C CA . TYR A 1 110 ? 0.155 -3.733 -5.272 1.00 90.44 110 TYR A CA 1
ATOM 799 C C . TYR A 1 110 ? -0.670 -4.027 -6.529 1.00 90.44 110 TYR A C 1
ATOM 801 O O . TYR A 1 110 ? -0.127 -4.086 -7.632 1.00 90.44 110 TYR A O 1
ATOM 809 N N . VAL A 1 111 ? -1.991 -4.156 -6.378 1.00 92.31 111 VAL A N 1
ATOM 810 C CA . VAL A 1 111 ? -2.895 -4.468 -7.492 1.00 92.31 111 VAL A CA 1
ATOM 811 C C . VAL A 1 111 ? -2.870 -3.355 -8.539 1.00 92.31 111 VAL A C 1
ATOM 813 O O . VAL A 1 111 ? -2.694 -3.638 -9.720 1.00 92.31 111 VAL A O 1
ATOM 816 N N . GLY A 1 112 ? -2.968 -2.091 -8.129 1.00 88.19 112 GLY A N 1
ATOM 817 C CA . GLY A 1 112 ? -2.911 -0.942 -9.032 1.00 88.19 112 GLY A CA 1
ATOM 818 C C . GLY A 1 112 ? -1.581 -0.836 -9.775 1.00 88.19 112 GLY A C 1
ATOM 819 O O . GLY A 1 112 ? -1.569 -0.563 -10.973 1.00 88.19 112 GLY A O 1
ATOM 820 N N . GLY A 1 113 ? -0.462 -1.132 -9.109 1.00 88.12 113 GLY A N 1
ATOM 821 C CA . GLY A 1 113 ? 0.854 -1.175 -9.744 1.00 88.12 113 GLY A CA 1
ATOM 822 C C . GLY A 1 113 ? 0.967 -2.291 -10.783 1.00 88.12 113 GLY A C 1
ATOM 823 O O . GLY A 1 113 ? 1.443 -2.056 -11.895 1.00 88.12 113 GLY A O 1
ATOM 824 N N . VAL A 1 114 ? 0.484 -3.496 -10.470 1.00 87.81 114 VAL A N 1
ATOM 825 C CA . VAL A 1 114 ? 0.487 -4.639 -11.402 1.00 87.81 114 VAL A CA 1
ATOM 826 C C . VAL A 1 114 ? -0.438 -4.388 -12.598 1.00 87.81 114 VAL A C 1
ATOM 828 O O . VAL A 1 114 ? -0.056 -4.610 -13.748 1.00 87.81 114 VAL A O 1
ATOM 831 N N . LEU A 1 115 ? -1.644 -3.876 -12.362 1.00 89.19 115 LEU A N 1
ATOM 832 C CA . LEU A 1 115 ? -2.596 -3.574 -13.433 1.00 89.19 115 LEU A CA 1
ATOM 833 C C . LEU A 1 115 ? -2.094 -2.443 -14.339 1.00 89.19 115 LEU A C 1
ATOM 835 O O . LEU A 1 115 ? -2.196 -2.534 -15.559 1.00 89.19 115 LEU A O 1
ATOM 839 N N . ALA A 1 116 ? -1.488 -1.401 -13.773 1.00 87.00 116 ALA A N 1
ATOM 840 C CA . ALA A 1 116 ? -0.940 -0.313 -14.575 1.00 87.00 116 ALA A CA 1
ATOM 841 C C . ALA A 1 116 ? 0.312 -0.734 -15.350 1.00 87.00 116 ALA A C 1
ATOM 843 O O . ALA A 1 116 ? 0.440 -0.416 -16.530 1.00 87.00 116 ALA A O 1
ATOM 844 N N . THR A 1 117 ? 1.222 -1.498 -14.735 1.00 83.81 117 THR A N 1
ATOM 845 C CA . THR A 1 117 ? 2.398 -2.020 -15.452 1.00 83.81 117 THR A CA 1
ATOM 846 C C . THR A 1 117 ? 1.995 -2.908 -16.623 1.00 83.81 117 THR A C 1
ATOM 848 O O . THR A 1 117 ? 2.560 -2.744 -17.702 1.00 83.81 117 THR A O 1
ATOM 851 N N . THR A 1 118 ? 1.007 -3.792 -16.445 1.00 82.56 118 THR A N 1
ATOM 852 C CA . THR A 1 118 ? 0.487 -4.663 -17.515 1.00 82.56 118 THR A CA 1
ATOM 853 C C . THR A 1 118 ? -0.220 -3.876 -18.618 1.00 82.56 118 THR A C 1
ATOM 855 O O . THR A 1 118 ? 0.040 -4.116 -19.797 1.00 82.56 118 THR A O 1
ATOM 858 N N . ALA A 1 119 ? -1.031 -2.876 -18.267 1.00 83.88 119 ALA A N 1
ATOM 859 C CA . ALA A 1 119 ? -1.678 -1.997 -19.242 1.00 83.88 119 ALA A CA 1
ATOM 860 C C . ALA A 1 119 ? -0.669 -1.164 -20.058 1.00 83.88 119 ALA A C 1
ATOM 862 O O . ALA A 1 119 ? -0.877 -0.906 -21.242 1.00 83.88 119 ALA A O 1
ATOM 863 N N . CYS A 1 120 ? 0.455 -0.778 -19.450 1.00 85.00 120 CYS A N 1
ATOM 864 C CA . CYS A 1 120 ? 1.479 0.068 -20.063 1.00 85.00 120 CYS A CA 1
ATOM 865 C C . CYS A 1 120 ? 2.657 -0.696 -20.691 1.00 85.00 120 CYS A C 1
ATOM 867 O O . CYS A 1 120 ? 3.648 -0.065 -21.071 1.00 85.00 120 CYS A O 1
ATOM 869 N N . VAL A 1 121 ? 2.580 -2.026 -20.845 1.00 78.75 121 VAL A N 1
ATOM 870 C CA . VAL A 1 121 ? 3.674 -2.837 -21.428 1.00 78.75 121 VAL A CA 1
ATOM 871 C C . VAL A 1 121 ? 4.113 -2.306 -22.794 1.00 78.75 121 VAL A C 1
ATOM 873 O O . VAL A 1 121 ? 5.312 -2.203 -23.055 1.00 78.75 121 VAL A O 1
ATOM 876 N N . ALA A 1 122 ? 3.164 -1.874 -23.629 1.00 72.31 122 ALA A N 1
ATOM 877 C CA . ALA A 1 122 ? 3.443 -1.323 -24.955 1.00 72.31 122 ALA A CA 1
ATOM 878 C C . ALA A 1 122 ? 4.320 -0.054 -24.924 1.00 72.31 122 ALA A C 1
ATOM 880 O O . ALA A 1 122 ? 5.104 0.170 -25.842 1.00 72.31 122 ALA A O 1
ATOM 881 N N . ILE A 1 123 ? 4.244 0.747 -23.854 1.00 76.06 123 ILE A N 1
ATOM 882 C CA . ILE A 1 123 ? 5.060 1.959 -23.659 1.00 76.06 123 ILE A CA 1
ATOM 883 C C . ILE A 1 123 ? 6.475 1.591 -23.165 1.00 76.06 123 ILE A C 1
ATOM 885 O O . ILE A 1 123 ? 7.445 2.314 -23.407 1.00 76.06 123 ILE A O 1
ATOM 889 N N . GLY A 1 124 ? 6.629 0.442 -22.500 1.00 71.50 124 GLY A N 1
ATOM 890 C CA . GLY A 1 124 ? 7.914 -0.052 -21.997 1.00 71.50 124 GLY A CA 1
ATOM 891 C C . GLY A 1 124 ? 8.867 -0.548 -23.081 1.00 71.50 124 GLY A C 1
ATOM 892 O O . GLY A 1 124 ? 10.070 -0.327 -22.965 1.00 71.50 124 GLY A O 1
ATOM 893 N N . ILE A 1 125 ? 8.349 -1.173 -24.143 1.00 70.25 125 ILE A N 1
ATOM 894 C CA . ILE A 1 125 ? 9.157 -1.743 -25.238 1.00 70.25 125 ILE A CA 1
ATOM 895 C C . ILE A 1 125 ? 10.033 -0.682 -25.936 1.00 70.25 125 ILE A C 1
ATOM 897 O O . ILE A 1 125 ? 11.247 -0.881 -26.001 1.00 70.25 125 ILE A O 1
ATOM 901 N N . PRO A 1 126 ? 9.498 0.464 -26.406 1.00 74.06 126 PRO A N 1
ATOM 902 C CA . PRO A 1 126 ? 10.312 1.477 -27.081 1.00 74.06 126 PRO A CA 1
ATOM 903 C C . PRO A 1 126 ? 11.229 2.265 -26.131 1.00 74.06 126 PRO A C 1
ATOM 905 O O . PRO A 1 126 ? 12.156 2.924 -26.590 1.00 74.06 126 PRO A O 1
ATOM 908 N N . THR A 1 127 ? 10.994 2.212 -24.814 1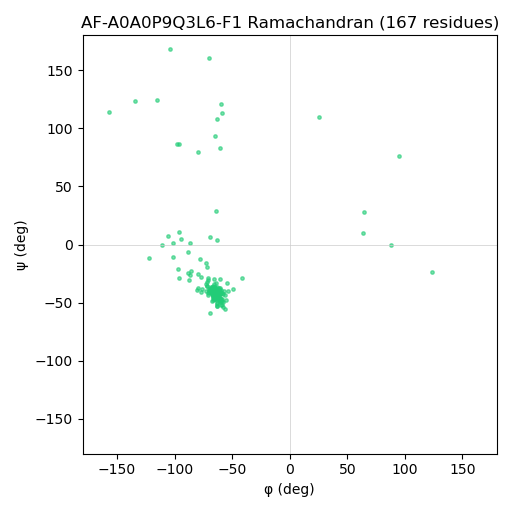.00 75.25 127 THR A N 1
ATOM 909 C CA . THR A 1 127 ? 11.715 3.017 -23.807 1.00 75.25 127 THR A CA 1
ATOM 910 C C . THR A 1 127 ? 12.722 2.216 -22.976 1.00 75.25 127 THR A C 1
ATOM 912 O O . THR A 1 127 ? 13.255 2.732 -21.993 1.00 75.25 127 THR A O 1
ATOM 915 N N . GLY A 1 128 ? 12.973 0.948 -23.322 1.00 74.81 128 GLY A N 1
ATOM 916 C CA . GLY A 1 128 ? 13.877 0.082 -22.557 1.00 74.81 128 GLY A CA 1
ATOM 917 C C . GLY A 1 128 ? 13.389 -0.210 -21.131 1.00 74.81 128 GLY A C 1
ATOM 918 O O . GLY A 1 128 ? 14.201 -0.407 -20.232 1.00 74.81 128 GLY A O 1
ATOM 919 N N . GLY A 1 129 ? 12.071 -0.198 -20.904 1.00 73.38 129 GLY A N 1
ATOM 920 C CA . GLY A 1 129 ? 11.443 -0.518 -19.616 1.00 73.38 129 GLY A CA 1
ATOM 921 C C . GLY A 1 129 ? 11.270 0.657 -18.643 1.00 73.38 129 GLY A C 1
ATOM 922 O O . GLY A 1 129 ? 10.710 0.478 -17.563 1.00 73.38 129 GLY A O 1
ATOM 923 N N . MET A 1 130 ? 11.690 1.876 -18.999 1.00 79.25 130 MET A N 1
ATOM 924 C CA . MET A 1 130 ? 11.464 3.052 -18.142 1.00 79.25 130 MET A CA 1
ATOM 925 C C . MET A 1 130 ? 9.989 3.486 -18.131 1.00 79.25 130 MET A C 1
ATOM 927 O O . MET A 1 130 ? 9.470 3.883 -17.087 1.00 79.25 130 MET A O 1
ATOM 931 N N . GLY A 1 131 ? 9.293 3.365 -19.267 1.00 77.75 131 GLY A N 1
ATOM 932 C CA . GLY A 1 131 ? 7.874 3.713 -19.383 1.00 77.75 131 GLY A CA 1
ATOM 933 C C . GLY A 1 131 ? 6.951 2.803 -18.566 1.00 77.75 131 GLY A C 1
ATOM 934 O O . GLY A 1 131 ? 6.005 3.281 -17.940 1.00 77.75 131 GLY A O 1
ATOM 935 N N . THR A 1 132 ? 7.259 1.506 -18.492 1.00 82.62 132 THR A N 1
ATOM 936 C CA . THR A 1 132 ? 6.523 0.554 -17.643 1.00 82.62 132 THR A CA 1
ATOM 937 C C . THR A 1 132 ? 6.745 0.832 -16.164 1.00 82.62 132 THR A C 1
ATOM 939 O O . THR A 1 132 ? 5.785 0.799 -15.400 1.00 82.62 132 THR A O 1
ATOM 942 N N . LEU A 1 133 ? 7.974 1.170 -15.759 1.00 83.69 133 LEU A N 1
ATOM 943 C CA . LEU A 1 133 ? 8.277 1.567 -14.382 1.00 83.69 133 LEU A CA 1
ATOM 944 C C . LEU A 1 133 ? 7.487 2.809 -13.958 1.00 83.69 133 LEU A C 1
ATOM 946 O O . LEU A 1 133 ? 6.856 2.796 -12.903 1.00 83.69 133 LEU A O 1
ATOM 950 N N . ALA A 1 134 ? 7.475 3.858 -14.784 1.00 85.31 134 ALA A N 1
ATOM 951 C CA . ALA A 1 134 ? 6.730 5.079 -14.484 1.00 85.31 134 ALA A CA 1
ATOM 952 C C . ALA A 1 134 ? 5.224 4.806 -14.339 1.00 85.31 134 ALA A C 1
ATOM 954 O O . ALA A 1 134 ? 4.607 5.234 -13.364 1.00 85.31 134 ALA A O 1
ATOM 955 N N . CYS A 1 135 ? 4.644 4.033 -15.261 1.00 86.44 135 CYS A N 1
ATOM 956 C CA . CYS A 1 135 ? 3.229 3.678 -15.197 1.00 86.44 135 CYS A CA 1
ATOM 957 C C . CYS A 1 135 ? 2.903 2.796 -13.980 1.00 86.44 135 CYS A C 1
ATOM 959 O O . CYS A 1 135 ? 1.881 2.999 -13.332 1.00 86.44 135 CYS A O 1
ATOM 961 N N . GLY A 1 136 ? 3.803 1.887 -13.596 1.00 88.25 136 GLY A N 1
ATOM 962 C CA . GLY A 1 136 ? 3.672 1.094 -12.375 1.00 88.25 136 GLY A CA 1
ATOM 963 C C . GLY A 1 136 ? 3.679 1.924 -11.097 1.00 88.25 136 GLY A C 1
ATOM 964 O O . GLY A 1 136 ? 2.872 1.678 -10.208 1.00 88.25 136 GLY A O 1
ATOM 965 N N . VAL A 1 137 ? 4.548 2.935 -11.011 1.00 87.69 137 VAL A N 1
ATOM 966 C CA . VAL A 1 137 ? 4.587 3.849 -9.858 1.00 87.69 137 VAL A CA 1
ATOM 967 C C . VAL A 1 137 ? 3.298 4.663 -9.769 1.00 87.69 137 VAL A C 1
ATOM 969 O O . VAL A 1 137 ? 2.720 4.765 -8.690 1.00 87.69 137 VAL A O 1
ATOM 972 N N . ILE A 1 138 ? 2.816 5.197 -10.894 1.00 89.50 138 ILE A N 1
ATOM 973 C CA . ILE A 1 138 ? 1.564 5.965 -10.937 1.00 89.50 138 ILE A CA 1
ATOM 974 C C . ILE A 1 138 ? 0.378 5.071 -10.568 1.00 89.50 138 ILE A C 1
ATOM 976 O O . ILE A 1 138 ? -0.419 5.429 -9.705 1.00 89.50 138 ILE A O 1
ATOM 980 N N . GLY A 1 139 ? 0.285 3.885 -11.167 1.00 89.81 139 GLY A N 1
ATOM 981 C CA . GLY A 1 139 ? -0.770 2.924 -10.863 1.00 89.81 139 GLY A CA 1
ATOM 982 C C . GLY A 1 139 ? -0.740 2.433 -9.425 1.00 89.81 139 GLY A C 1
ATOM 983 O O . GLY A 1 139 ? -1.790 2.291 -8.809 1.00 89.81 139 GLY A O 1
ATOM 984 N N . GLY A 1 140 ? 0.450 2.221 -8.864 1.00 89.19 140 GLY A N 1
ATOM 985 C CA . GLY A 1 140 ? 0.608 1.856 -7.461 1.00 89.19 140 GLY A CA 1
ATOM 986 C C . GLY A 1 140 ? 0.220 2.987 -6.512 1.00 89.19 140 GLY A C 1
ATOM 987 O O . GLY A 1 140 ? -0.401 2.730 -5.487 1.00 89.19 140 GLY A O 1
ATOM 988 N N . ALA A 1 141 ? 0.507 4.242 -6.863 1.00 89.75 141 ALA A N 1
ATOM 989 C CA . ALA A 1 141 ? 0.078 5.395 -6.076 1.00 89.75 141 ALA A CA 1
ATOM 990 C C . ALA A 1 141 ? -1.450 5.569 -6.103 1.00 89.75 141 ALA A C 1
ATOM 992 O O . ALA A 1 141 ? -2.073 5.678 -5.049 1.00 89.75 141 ALA A O 1
ATOM 993 N N . VAL A 1 142 ? -2.063 5.533 -7.291 1.00 93.00 142 VAL A N 1
ATOM 994 C CA . VAL A 1 142 ? -3.522 5.664 -7.454 1.00 93.00 142 VAL A CA 1
ATOM 995 C C . VAL A 1 142 ? -4.253 4.475 -6.831 1.00 93.00 142 VAL A C 1
ATOM 997 O O . VAL A 1 142 ? -5.224 4.657 -6.102 1.00 93.00 142 VAL A O 1
ATOM 1000 N N . GLY A 1 143 ? -3.767 3.258 -7.077 1.00 90.38 143 GLY A N 1
ATOM 1001 C CA . GLY A 1 143 ? -4.328 2.044 -6.496 1.00 90.38 143 GLY A CA 1
ATOM 1002 C C . GLY A 1 143 ? -4.171 1.995 -4.981 1.00 90.38 143 GLY A C 1
ATOM 1003 O O . GLY A 1 143 ? -5.080 1.544 -4.294 1.00 90.38 143 GLY A O 1
ATOM 1004 N N . GLY A 1 144 ? -3.054 2.492 -4.445 1.00 90.31 144 GLY A N 1
ATOM 1005 C CA . GLY A 1 144 ? -2.836 2.587 -3.005 1.00 90.31 144 GLY A CA 1
ATOM 1006 C C . GLY A 1 144 ? -3.766 3.598 -2.350 1.00 90.31 144 GLY A C 1
ATOM 1007 O O . GLY A 1 144 ? -4.363 3.298 -1.324 1.00 90.31 144 GLY A O 1
ATOM 1008 N N . TRP A 1 145 ? -3.967 4.758 -2.973 1.00 90.69 145 TRP A N 1
ATOM 1009 C CA . TRP A 1 145 ? -4.917 5.752 -2.478 1.00 90.69 145 TRP A CA 1
ATOM 1010 C C . TRP A 1 145 ? -6.360 5.221 -2.488 1.00 90.69 145 TRP A C 1
ATOM 1012 O O . TRP A 1 145 ? -7.004 5.175 -1.443 1.00 90.69 145 TRP A O 1
ATOM 1022 N N . GLY A 1 146 ? -6.831 4.705 -3.629 1.00 92.06 146 GLY A N 1
ATOM 1023 C CA . GLY A 1 146 ? -8.189 4.156 -3.734 1.00 92.06 146 GLY A CA 1
ATOM 1024 C C . GLY A 1 146 ? -8.405 2.894 -2.890 1.00 92.06 146 GLY A C 1
ATOM 10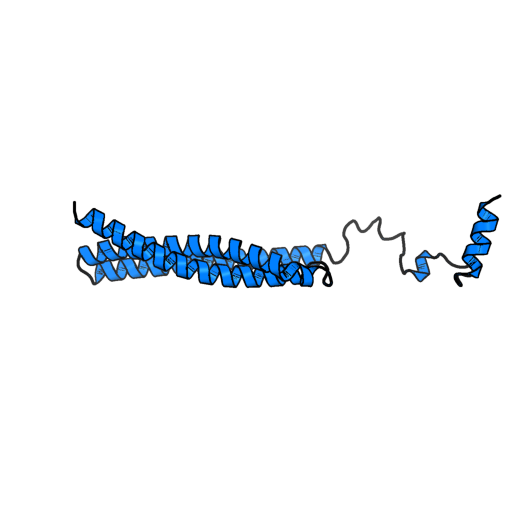25 O O . GLY A 1 146 ? -9.482 2.684 -2.336 1.00 92.06 146 GLY A O 1
ATOM 1026 N N . GLY A 1 147 ? -7.377 2.053 -2.752 1.00 90.69 147 GLY A N 1
ATOM 1027 C CA . GLY A 1 147 ? -7.409 0.887 -1.875 1.00 90.69 147 GLY A CA 1
ATOM 1028 C C . GLY A 1 147 ? -7.444 1.261 -0.396 1.00 90.69 147 GLY A C 1
ATOM 1029 O O . GLY A 1 147 ? -8.136 0.594 0.370 1.00 90.69 147 GLY A O 1
ATOM 1030 N N . GLY A 1 148 ? -6.738 2.325 -0.007 1.00 90.25 148 GLY A N 1
ATOM 1031 C CA . GLY A 1 148 ? -6.745 2.864 1.350 1.00 90.25 148 GLY A CA 1
ATOM 1032 C C . GLY A 1 148 ? -8.123 3.372 1.749 1.00 90.25 148 GLY A C 1
ATOM 1033 O O . GLY A 1 148 ? -8.668 2.904 2.739 1.00 90.25 148 GLY A O 1
ATOM 1034 N N . GLU A 1 149 ? -8.739 4.221 0.928 1.00 93.19 149 GLU A N 1
ATOM 1035 C CA . GLU A 1 149 ? -10.078 4.771 1.190 1.00 93.19 149 GLU A CA 1
ATOM 1036 C C . GLU A 1 149 ? -11.157 3.671 1.240 1.00 93.19 149 GLU A C 1
ATOM 1038 O O . GLU A 1 149 ? -12.012 3.626 2.129 1.00 93.19 149 GLU A O 1
ATOM 1043 N N . PHE A 1 150 ? -11.079 2.700 0.326 1.00 93.00 150 PHE A N 1
ATOM 1044 C CA . PHE A 1 150 ? -11.972 1.542 0.345 1.00 93.00 150 PHE A CA 1
ATOM 1045 C C . PHE A 1 150 ? -11.761 0.653 1.578 1.00 93.00 150 PHE A C 1
ATOM 1047 O O . PHE A 1 150 ? -12.720 0.122 2.149 1.00 93.00 150 PHE A O 1
ATOM 1054 N N . GLY A 1 151 ? -10.503 0.467 1.971 1.00 90.00 151 GLY A N 1
ATOM 1055 C CA . GLY A 1 151 ? -10.118 -0.275 3.159 1.00 90.00 151 GLY A CA 1
ATOM 1056 C C . GLY A 1 151 ? -10.597 0.405 4.436 1.00 90.00 151 GLY A C 1
ATOM 1057 O O . GLY A 1 151 ? -11.157 -0.269 5.295 1.00 90.00 151 GLY A O 1
ATOM 1058 N N . GLU A 1 152 ? -10.461 1.725 4.523 1.00 91.62 152 GLU A N 1
ATOM 1059 C CA . GLU A 1 152 ? -10.917 2.558 5.635 1.00 91.62 152 GLU A CA 1
ATOM 1060 C C . GLU A 1 152 ? -12.424 2.408 5.853 1.00 91.62 152 GLU A C 1
ATOM 1062 O O . GLU A 1 152 ? -12.853 1.994 6.928 1.00 91.62 152 GLU A O 1
ATOM 1067 N N . SER A 1 153 ? -13.232 2.610 4.805 1.00 91.69 153 SER A N 1
ATOM 1068 C CA . SER A 1 153 ? -14.694 2.488 4.898 1.00 91.69 153 SER A CA 1
ATOM 1069 C C . SER A 1 153 ? -15.150 1.076 5.286 1.00 91.69 153 SER A C 1
ATOM 1071 O O . SER A 1 153 ? -16.115 0.891 6.035 1.00 91.69 153 SER A O 1
ATOM 1073 N N . LYS A 1 154 ? -14.468 0.038 4.786 1.00 91.06 154 LYS A N 1
ATOM 1074 C CA . LYS A 1 154 ? -14.753 -1.345 5.196 1.00 91.06 154 LYS A CA 1
ATOM 1075 C C . LYS A 1 154 ? -14.323 -1.620 6.633 1.00 91.06 154 LYS A C 1
ATOM 1077 O O . LYS A 1 154 ? -15.033 -2.338 7.337 1.00 91.06 154 LYS A O 1
ATOM 1082 N N . GLY A 1 155 ? -13.188 -1.068 7.045 1.00 88.00 155 GLY A N 1
ATOM 1083 C CA . GLY A 1 155 ? -12.660 -1.151 8.399 1.00 88.00 155 GLY A CA 1
ATOM 1084 C C . GLY A 1 155 ? -13.593 -0.506 9.418 1.00 88.00 155 GLY A C 1
ATOM 1085 O O . GLY A 1 155 ? -13.893 -1.129 10.433 1.00 88.00 155 GLY A O 1
ATOM 1086 N N . GLU A 1 156 ? -14.135 0.669 9.096 1.00 90.94 156 GLU A N 1
ATOM 1087 C CA . GLU A 1 156 ? -15.143 1.375 9.892 1.00 90.94 156 GLU A CA 1
ATOM 1088 C C . GLU A 1 156 ? -16.373 0.499 10.129 1.00 90.94 156 GLU A C 1
ATOM 1090 O O . GLU A 1 156 ? -16.738 0.219 11.271 1.00 90.94 156 GLU A O 1
ATOM 1095 N N . LYS A 1 157 ? -16.980 -0.008 9.046 1.00 90.00 157 LYS A N 1
ATOM 1096 C CA . LYS A 1 157 ? -18.181 -0.856 9.124 1.00 90.00 157 LYS A CA 1
ATOM 1097 C C . LYS A 1 157 ? -17.928 -2.131 9.916 1.00 90.00 157 LYS A C 1
ATOM 1099 O O . LYS A 1 157 ? -18.781 -2.571 10.683 1.00 90.00 157 LYS A O 1
ATOM 1104 N N . PHE A 1 158 ? -16.762 -2.742 9.726 1.00 89.50 158 PHE A N 1
ATOM 1105 C CA . PHE A 1 158 ? -16.375 -3.921 10.4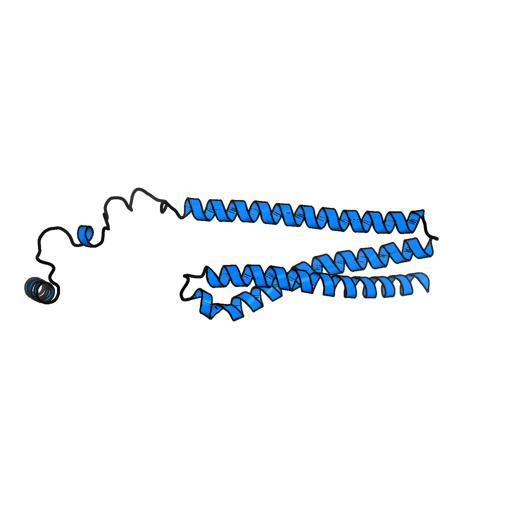88 1.00 89.50 158 PHE A CA 1
ATOM 1106 C C . PHE A 1 158 ? -16.205 -3.592 11.977 1.00 89.50 158 PHE A C 1
ATOM 1108 O O . PHE A 1 158 ? -16.689 -4.345 12.823 1.00 89.50 158 PHE A O 1
ATOM 1115 N N . GLY A 1 159 ? -15.599 -2.447 12.295 1.00 86.44 159 GLY A N 1
ATOM 1116 C CA . GLY A 1 159 ? -15.467 -1.921 13.651 1.00 86.44 159 GLY A CA 1
ATOM 1117 C C . GLY A 1 159 ? -16.814 -1.628 14.315 1.00 86.44 159 GLY A C 1
ATOM 1118 O O . GLY A 1 159 ? -17.015 -2.005 15.468 1.00 86.44 159 GLY A O 1
ATOM 1119 N N . GLU A 1 160 ? -17.771 -1.046 13.585 1.00 89.62 160 GLU A N 1
ATOM 1120 C CA . GLU A 1 160 ? -19.136 -0.814 14.078 1.00 89.62 160 GLU A CA 1
ATOM 1121 C C . GLU A 1 160 ? -19.873 -2.123 14.384 1.00 89.62 160 GLU A C 1
ATOM 1123 O O . GLU A 1 160 ? -20.522 -2.237 15.424 1.00 89.62 160 GLU A O 1
ATOM 1128 N N . VAL A 1 161 ? -19.751 -3.135 13.518 1.00 88.88 161 VAL A N 1
ATOM 1129 C CA . VAL A 1 161 ? -20.356 -4.458 13.744 1.00 88.88 161 VAL A CA 1
ATOM 1130 C C . VAL A 1 161 ? -19.736 -5.151 14.961 1.00 88.88 161 VAL A C 1
ATOM 1132 O O . VAL A 1 161 ? -20.456 -5.754 15.760 1.00 88.88 161 VAL A O 1
ATOM 1135 N N . LEU A 1 162 ? -18.414 -5.062 15.125 1.00 86.56 162 LEU A N 1
ATOM 1136 C CA . LEU A 1 162 ? -17.708 -5.616 16.285 1.00 86.56 162 LEU A CA 1
ATOM 1137 C C . LEU A 1 162 ? -18.114 -4.927 17.585 1.00 86.56 162 LEU A C 1
ATOM 1139 O O . LEU A 1 162 ? -18.376 -5.607 18.577 1.00 86.56 162 LEU A O 1
ATOM 1143 N N . TYR A 1 163 ? -18.210 -3.598 17.566 1.00 86.50 163 TYR A N 1
ATOM 1144 C CA . TYR A 1 163 ? -18.729 -2.822 18.684 1.00 86.50 163 TYR A CA 1
ATOM 1145 C C . TYR A 1 163 ? -20.154 -3.257 19.040 1.00 86.50 163 TYR A C 1
ATOM 1147 O O . TYR A 1 163 ? -20.429 -3.584 20.191 1.00 86.50 163 TYR A O 1
ATOM 1155 N N . GLY A 1 164 ? -21.037 -3.347 18.039 1.00 83.44 164 GLY A N 1
ATOM 1156 C CA . GLY A 1 164 ? -22.420 -3.777 18.224 1.00 83.44 164 GLY A CA 1
ATOM 1157 C C . GLY A 1 164 ? -22.529 -5.166 18.854 1.00 83.44 164 GLY A C 1
ATOM 1158 O O . GLY A 1 164 ? -23.344 -5.355 19.749 1.00 83.44 164 GLY A O 1
ATOM 1159 N N . LYS A 1 165 ? -21.680 -6.123 18.462 1.00 82.31 165 LYS A N 1
ATOM 1160 C CA . LYS A 1 165 ? -21.640 -7.445 19.110 1.00 82.31 165 LYS A CA 1
ATOM 1161 C C . LYS A 1 165 ? -21.208 -7.380 20.575 1.00 82.31 165 LYS A C 1
ATOM 1163 O O . LYS A 1 165 ? -21.856 -8.004 21.396 1.00 82.31 165 LYS A O 1
ATOM 1168 N N . MET A 1 166 ? -20.174 -6.608 20.910 1.00 76.56 166 MET A N 1
ATOM 1169 C CA . MET A 1 166 ? -19.658 -6.520 22.289 1.00 76.56 166 MET A CA 1
ATOM 1170 C C . MET A 1 166 ? -20.483 -5.643 23.238 1.00 76.56 166 MET A C 1
ATOM 1172 O O . MET A 1 166 ? -20.244 -5.649 24.441 1.00 76.56 166 MET A O 1
ATOM 1176 N N . THR A 1 167 ? -21.414 -4.852 22.714 1.00 73.69 167 THR A N 1
ATOM 1177 C CA . THR A 1 167 ? -22.395 -4.098 23.508 1.00 73.69 167 THR A CA 1
ATOM 1178 C C . THR A 1 167 ? -23.638 -4.927 23.850 1.00 73.69 167 THR A C 1
ATOM 1180 O O . THR A 1 167 ? -24.340 -4.574 24.790 1.00 73.69 167 THR A O 1
ATOM 1183 N N . ASN A 1 168 ? -23.941 -5.976 23.077 1.00 65.31 168 ASN A N 1
ATOM 1184 C CA . ASN A 1 168 ? -25.138 -6.807 23.258 1.00 65.31 168 ASN A CA 1
ATOM 1185 C C . ASN A 1 168 ? -24.900 -8.068 24.123 1.00 65.31 168 ASN A C 1
ATOM 1187 O O . ASN A 1 168 ? -25.827 -8.864 24.256 1.00 65.31 168 ASN A O 1
ATOM 1191 N N . ASP A 1 169 ? -23.701 -8.228 24.693 1.00 48.84 169 ASP A N 1
ATOM 1192 C CA . ASP A 1 169 ? -23.374 -9.171 25.781 1.00 48.84 169 ASP A CA 1
ATOM 1193 C C . ASP A 1 169 ? -23.286 -8.408 27.115 1.00 48.84 169 ASP A C 1
ATOM 1195 O O . ASP A 1 169 ? -23.742 -8.956 28.146 1.00 48.84 169 ASP A O 1
#

pLDDT: mean 78.09, std 16.57, range [45.56, 95.38]

Foldseek 3Di:
DVVVVVVVVVCVVDVPDPDDDPCVVVVHPVPPPVPCPDDVPPVVVVVVVVVVVVVVVVVVVVVLVVLVVVLVVQLVCQVVVHDPLSSLLSCLQSVLLSVQLVVQLVVQLVVQLVVQLVVQVVVCVVVVRPRSVVSSNVRSNVRSNVRNVVRNVVRNVRSNVVSVVVVVD

Organism: NCBI:txid129137

Secondary structure (DSSP, 8-state):
--HHHHHHHHHHHS---SSS-HHHHTT--TTSTTT--S-TTHHHHHHHHHHHHHHHHHHHHHHHHHHHHHHHHHHHHHHHHS-HHHHHHHHHHHHH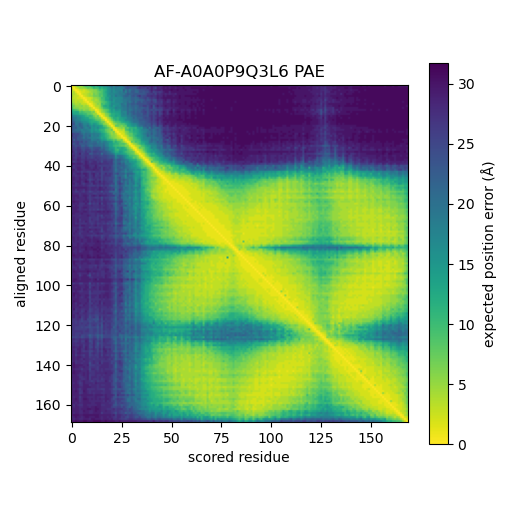HHHHHHHHHHHHHHHHHHHHHHHTHHHHTTTTTHHHHHHHHHHHHHHHHHHHHHHHHHHHHHHHHHHHHHH--

Sequence (169 aa):
KLDKLLNNFLSYGSGLRNEGSIKRMLGLSTNSYMHAGEIPGYADKVSGVAKAAKWIKRGAYIGTALEVGSTGLAIHKACTLGREEQCRKAKYVEGGSLLGSVFGAGAGGYVGGVLATTACVAIGIPTGGMGTLACGVIGGAVGGWGGGEFGESKGEKFGEVLYGKMTND

Solvent-accessible surface area (backbone atoms only — not comparable to full-atom values): 8726 Å² total; per-residue (Å²): 127,67,68,67,58,52,54,57,55,56,39,70,80,38,90,59,68,94,73,78,59,75,44,66,82,70,70,47,66,84,80,61,66,83,78,46,96,58,62,91,59,54,63,59,50,51,50,51,52,53,51,51,52,53,50,50,55,50,49,53,53,52,50,51,52,48,52,54,47,52,46,53,50,50,33,50,50,34,48,73,77,42,56,73,67,49,22,53,43,37,50,34,20,50,52,24,16,51,53,19,21,56,53,18,19,53,52,21,16,51,51,24,16,53,53,28,25,63,74,28,45,78,53,9,68,87,51,80,46,54,43,18,52,54,35,18,54,51,22,18,51,53,21,16,53,56,20,14,57,54,18,20,57,52,15,29,54,52,12,48,54,52,39,54,56,70,70,75,112